Protein AF-A0AAW2NPC8-F1 (afdb_monomer)

Organism: Sesamum radiatum (NCBI:txid300843)

Foldseek 3Di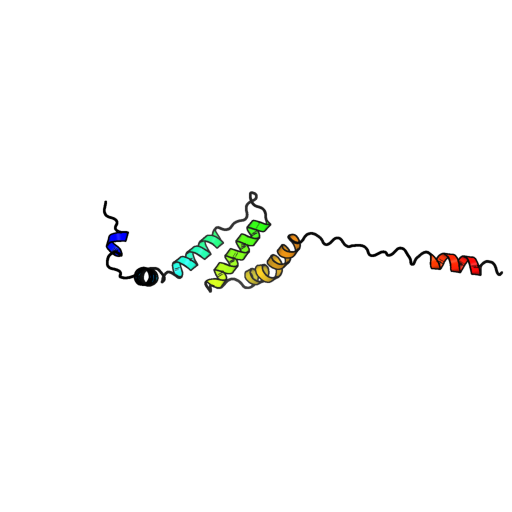:
DDPVVCVVCVPPPDPVSVVVVCCVVPVVPLVVQLVVLVVLQVPQDDDPVDDPLVSLVVNLVSVVSCVVSVHDDPPVVVCCSVPPVVVVSVVVPDDDDPPPPDPPPPPPPVVVVVVVVVVPPD

Sequence (122 aa):
MSNTLFDLFVNQKSAKEIWETLETRYGGDDAGRKKYVVGKWLQFHMTDDKPIMDQVHEYENLVADVLSEGMKMCDTLQANVFGEISPFLERVQKPPKTQEKGPELARTHQSHENRRSQSSQR

Solvent-accessible surface area (backbone atoms only — not comparable to full-atom values): 7739 Å² total; per-residue (Å²): 136,84,57,69,69,54,72,72,47,70,83,52,94,42,74,64,58,52,49,53,52,47,43,65,76,57,58,73,45,58,67,57,53,50,50,48,49,52,50,52,52,73,68,61,72,92,61,92,91,52,62,69,66,62,53,49,53,52,50,53,50,47,53,50,52,40,48,75,70,68,50,88,71,60,66,68,62,51,48,43,46,68,66,49,46,52,61,49,50,59,55,70,72,45,76,81,77,75,80,75,77,68,89,87,77,76,77,72,68,67,65,62,57,63,57,60,66,65,68,74,81,117

pLDDT: mean 76.2, std 15.43, range [43.0, 95.0]

Nearest PDB structures (foldseek):
  8i03-assembly1_H  TM=2.213E-01  e=5.599E+00  Schizosaccharomyces pombe

Structure (mmCIF, N/CA/C/O backbone):
data_AF-A0AAW2NPC8-F1
#
_entry.id   AF-A0AAW2NPC8-F1
#
loop_
_atom_site.group_PDB
_atom_site.id
_atom_site.type_symbol
_atom_site.label_atom_id
_atom_site.label_alt_id
_atom_site.label_comp_id
_atom_site.label_asym_id
_atom_site.label_entity_id
_atom_site.label_seq_id
_atom_site.pdbx_PDB_ins_code
_atom_site.Cartn_x
_atom_site.Cartn_y
_atom_site.Cartn_z
_atom_site.occupancy
_atom_site.B_iso_or_equiv
_atom_site.auth_seq_id
_atom_site.auth_comp_id
_atom_site.auth_asym_id
_atom_site.auth_atom_id
_atom_site.pdbx_PDB_model_num
ATOM 1 N N . MET A 1 1 ? -27.036 -23.422 20.590 1.00 61.53 1 MET A N 1
ATOM 2 C CA . MET A 1 1 ? -25.969 -22.710 19.861 1.00 61.53 1 MET A CA 1
ATOM 3 C C . MET A 1 1 ? -25.788 -21.369 20.545 1.00 61.53 1 MET A C 1
ATOM 5 O O . MET A 1 1 ? -26.733 -20.593 20.539 1.00 61.53 1 MET A O 1
ATOM 9 N N . SER A 1 2 ? -24.664 -21.140 21.221 1.00 76.75 2 SER A N 1
ATOM 10 C CA . SER A 1 2 ? -24.334 -19.821 21.771 1.00 76.75 2 SER A CA 1
ATOM 11 C C . SER A 1 2 ? -23.728 -18.969 20.661 1.00 76.75 2 SER A C 1
ATOM 13 O O . SER A 1 2 ? -22.869 -19.440 19.915 1.00 76.75 2 SER A O 1
ATOM 15 N N . ASN A 1 3 ? -24.201 -17.732 20.524 1.00 82.00 3 ASN A N 1
ATOM 16 C CA . ASN A 1 3 ? -23.611 -16.764 19.611 1.00 82.00 3 ASN A CA 1
ATOM 17 C C . ASN A 1 3 ? -22.650 -15.910 20.432 1.00 82.00 3 ASN A C 1
ATOM 19 O O . ASN A 1 3 ? -23.021 -14.871 20.963 1.00 82.00 3 ASN A O 1
ATOM 23 N N . THR A 1 4 ? -21.406 -16.369 20.542 1.00 82.75 4 THR A N 1
ATOM 24 C CA . THR A 1 4 ? -20.370 -15.752 21.383 1.00 82.75 4 THR A CA 1
ATOM 25 C C . THR A 1 4 ? -20.184 -14.265 21.081 1.00 82.75 4 THR A C 1
ATOM 27 O O . THR A 1 4 ? -19.882 -13.488 21.975 1.00 82.75 4 THR A O 1
ATOM 30 N N . LEU A 1 5 ? -20.396 -13.869 19.821 1.00 80.88 5 LEU A N 1
ATOM 31 C CA . LEU A 1 5 ? -20.368 -12.480 19.363 1.00 80.88 5 LEU A CA 1
ATOM 32 C C . LEU A 1 5 ? -21.550 -11.671 19.917 1.00 80.88 5 LEU A C 1
ATOM 34 O O . LEU A 1 5 ? -21.359 -10.560 20.396 1.00 80.88 5 LEU A O 1
ATOM 38 N N . PHE A 1 6 ? -22.756 -12.241 19.900 1.00 80.75 6 PHE A N 1
ATOM 39 C CA . PHE A 1 6 ? -23.941 -11.609 20.478 1.00 80.75 6 PHE A CA 1
ATOM 40 C C . PHE A 1 6 ? -23.770 -11.418 21.987 1.00 80.75 6 PHE A C 1
ATOM 42 O O . PHE A 1 6 ? -23.933 -10.306 22.476 1.00 80.75 6 PHE A O 1
ATOM 49 N N . ASP A 1 7 ? -23.335 -12.455 22.705 1.00 85.12 7 ASP A N 1
ATOM 50 C CA . ASP A 1 7 ? -23.136 -12.401 24.159 1.00 85.12 7 ASP A CA 1
ATOM 51 C C . ASP A 1 7 ? -22.074 -11.363 24.573 1.00 85.12 7 ASP A C 1
ATOM 53 O O . ASP A 1 7 ? -22.172 -10.757 25.640 1.00 85.12 7 ASP A O 1
ATOM 57 N N . LEU A 1 8 ? -21.076 -11.113 23.716 1.00 82.06 8 LEU A N 1
ATOM 58 C CA . LEU A 1 8 ? -20.023 -10.124 23.963 1.00 82.06 8 LEU A CA 1
ATOM 59 C C . LEU A 1 8 ? -20.520 -8.676 23.858 1.00 82.06 8 LEU A C 1
ATOM 61 O O . LEU A 1 8 ? -19.999 -7.795 24.542 1.00 82.06 8 LEU A O 1
ATOM 65 N N . PHE A 1 9 ? -21.500 -8.427 22.986 1.00 82.19 9 PHE A N 1
ATOM 66 C CA . PHE A 1 9 ? -21.930 -7.076 22.618 1.00 82.19 9 PHE A CA 1
ATOM 67 C C . PHE A 1 9 ? -23.367 -6.743 23.029 1.00 82.19 9 PHE A C 1
ATOM 69 O O . PHE A 1 9 ? -23.761 -5.586 22.925 1.00 82.19 9 PHE A O 1
ATOM 76 N N . VAL A 1 10 ? -24.132 -7.701 23.562 1.00 84.56 10 VAL A N 1
ATOM 77 C CA . VAL A 1 10 ? -25.529 -7.507 24.001 1.00 84.56 10 VAL A CA 1
ATOM 78 C C . VAL A 1 10 ? -25.685 -6.416 25.067 1.00 84.56 10 VAL A C 1
ATOM 80 O O . VAL A 1 10 ? -26.731 -5.784 25.161 1.00 84.56 10 VAL A O 1
ATOM 83 N N . ASN A 1 11 ? -24.632 -6.163 25.849 1.00 83.88 11 ASN A N 1
ATOM 84 C CA . ASN A 1 11 ? -24.623 -5.152 26.907 1.00 83.88 11 ASN A CA 1
ATOM 85 C C . ASN A 1 11 ? -24.173 -3.759 26.432 1.00 83.88 11 ASN A C 1
ATOM 87 O O . ASN A 1 11 ? -24.175 -2.821 27.231 1.00 83.88 11 ASN A O 1
ATOM 91 N N . GLN A 1 12 ? -23.765 -3.614 25.168 1.00 85.06 12 GLN A N 1
ATOM 92 C CA . GLN A 1 12 ? -23.350 -2.327 24.611 1.00 85.06 12 GLN A CA 1
ATOM 93 C C . GLN A 1 12 ? -24.569 -1.524 24.156 1.00 85.06 12 GLN A C 1
ATOM 95 O O . GLN A 1 12 ? -25.503 -2.062 23.561 1.00 85.06 12 GLN A O 1
ATOM 100 N N . LYS A 1 13 ? -24.575 -0.219 24.436 1.00 87.50 13 LYS A N 1
ATOM 101 C CA . LYS A 1 13 ? -25.760 0.638 24.272 1.00 87.50 13 LYS A CA 1
ATOM 102 C C . LYS A 1 13 ? -25.874 1.222 22.870 1.00 87.50 13 LYS A C 1
ATOM 104 O O . LYS A 1 13 ? -26.921 1.759 22.514 1.00 87.50 13 LYS A O 1
ATOM 109 N N . SER A 1 14 ? -24.811 1.141 22.071 1.00 89.62 14 SER A N 1
ATOM 110 C CA . SER A 1 14 ? -24.815 1.603 20.686 1.00 89.62 14 SER A CA 1
ATOM 111 C C . SER A 1 14 ? -23.791 0.877 19.814 1.00 89.62 14 SER A C 1
ATOM 113 O O . SER A 1 14 ? -22.769 0.385 20.291 1.00 89.62 14 SER A O 1
ATOM 115 N N . ALA A 1 15 ? -24.028 0.891 18.499 1.00 88.62 15 ALA A N 1
ATOM 116 C CA . ALA A 1 15 ? -23.052 0.429 17.511 1.00 88.62 15 ALA A CA 1
ATOM 117 C C . ALA A 1 15 ? -21.721 1.202 17.594 1.00 88.62 15 ALA A C 1
ATOM 119 O O . ALA A 1 15 ? -20.666 0.635 17.324 1.00 88.62 15 ALA A O 1
ATOM 120 N N . LYS A 1 16 ? -21.765 2.474 18.015 1.00 91.00 16 LYS A N 1
ATOM 121 C CA . LYS A 1 16 ? -20.579 3.312 18.207 1.00 91.00 16 LYS A CA 1
ATOM 122 C C . LYS A 1 16 ? -19.677 2.775 19.323 1.00 91.00 16 LYS A C 1
ATOM 124 O O . LYS A 1 16 ? -18.484 2.624 19.101 1.00 91.00 16 LYS A O 1
ATOM 129 N N . GLU A 1 17 ? -20.242 2.420 20.478 1.00 90.25 17 GLU A N 1
ATOM 130 C CA . GLU A 1 17 ? -19.478 1.843 21.600 1.00 90.25 17 GLU A CA 1
ATOM 131 C C . GLU A 1 17 ? -18.857 0.486 21.235 1.00 90.25 17 GLU A C 1
ATOM 133 O O . GLU A 1 17 ? -17.724 0.188 21.621 1.00 90.25 17 GLU A O 1
ATOM 138 N N . ILE A 1 18 ? -19.576 -0.332 20.456 1.00 89.62 18 ILE A N 1
ATOM 139 C CA . ILE A 1 18 ? -19.053 -1.596 19.918 1.00 89.62 18 ILE A CA 1
ATOM 140 C C . ILE A 1 18 ? -17.850 -1.322 19.008 1.00 89.62 18 ILE A C 1
ATOM 142 O O . ILE A 1 18 ? -16.805 -1.951 19.180 1.00 89.62 18 ILE A O 1
ATOM 146 N N . TRP A 1 19 ? -17.982 -0.376 18.072 1.00 88.19 19 TRP A N 1
ATOM 147 C CA . TRP A 1 19 ? -16.910 0.008 17.154 1.00 88.19 19 TRP A CA 1
ATOM 148 C C . TRP A 1 19 ? -15.676 0.538 17.894 1.00 88.19 19 TRP A C 1
ATOM 150 O O . TRP A 1 19 ? -14.588 0.013 17.689 1.00 88.19 19 TRP A O 1
ATOM 160 N N . G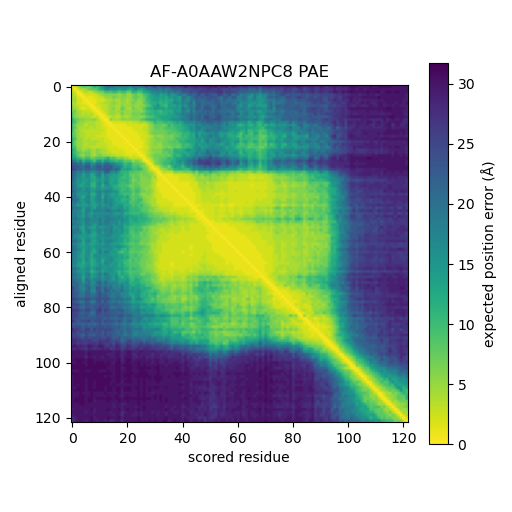LU A 1 20 ? -15.839 1.484 18.822 1.00 88.12 20 GLU A N 1
ATOM 161 C CA . GLU A 1 20 ? -14.736 2.047 19.618 1.00 88.12 20 GLU A CA 1
ATOM 162 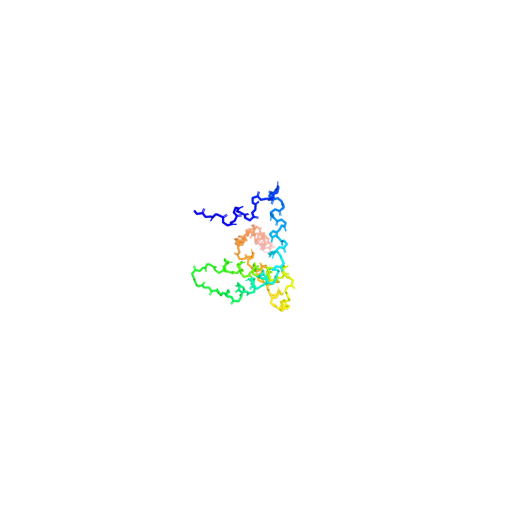C C . GLU A 1 20 ? -14.039 0.983 20.482 1.00 88.12 20 GLU A C 1
ATOM 164 O O . GLU A 1 20 ? -12.813 0.980 20.610 1.00 88.12 20 GLU A O 1
ATOM 169 N N . THR A 1 21 ? -14.799 0.037 21.048 1.00 86.69 21 THR A N 1
ATOM 170 C CA . THR A 1 21 ? -14.239 -1.089 21.815 1.00 86.69 21 THR A CA 1
ATOM 171 C C . THR A 1 21 ? -13.391 -1.993 20.921 1.00 86.69 21 THR A C 1
ATOM 173 O O . THR A 1 21 ? -12.297 -2.401 21.316 1.00 86.69 21 THR A O 1
ATOM 176 N N . LEU A 1 22 ? -13.880 -2.315 19.720 1.00 83.94 22 LEU A N 1
ATOM 177 C CA . LEU A 1 22 ? -13.155 -3.127 18.742 1.00 83.94 22 LEU A CA 1
ATOM 178 C C . LEU A 1 22 ? -11.906 -2.407 18.231 1.00 83.94 22 LEU A C 1
ATOM 180 O O . LEU A 1 22 ? -10.829 -2.995 18.207 1.00 83.94 22 LEU A O 1
ATOM 184 N N . GLU A 1 23 ? -12.031 -1.132 17.885 1.00 82.50 23 GLU A N 1
ATOM 185 C CA . GLU A 1 23 ? -10.936 -0.275 17.440 1.00 82.50 23 GLU A CA 1
ATOM 186 C C . GLU A 1 23 ? -9.875 -0.101 18.536 1.00 82.50 23 GLU A C 1
ATOM 188 O O . GLU A 1 23 ? -8.684 -0.173 18.264 1.00 82.50 23 GLU A O 1
ATOM 193 N N . THR A 1 24 ? -10.264 -0.007 19.805 1.00 83.94 24 THR A N 1
ATOM 194 C CA . THR A 1 24 ? -9.299 0.047 20.914 1.00 83.94 24 THR A CA 1
ATOM 195 C C . THR A 1 24 ? -8.585 -1.293 21.125 1.00 83.94 24 THR A C 1
ATOM 197 O O . THR A 1 24 ? -7.381 -1.324 21.374 1.00 83.94 24 THR A O 1
ATOM 200 N N . ARG A 1 25 ? -9.303 -2.424 21.035 1.00 80.94 25 ARG A N 1
ATOM 201 C CA . ARG A 1 25 ? -8.722 -3.764 21.258 1.00 80.94 25 ARG A CA 1
ATOM 202 C C . ARG A 1 25 ? -7.873 -4.269 20.096 1.00 80.94 25 ARG A C 1
ATOM 204 O O . ARG A 1 25 ? -6.937 -5.027 20.330 1.00 80.94 25 ARG A O 1
ATOM 211 N N . TYR A 1 26 ? -8.246 -3.915 18.870 1.00 73.62 26 TYR A N 1
ATOM 212 C CA . TYR A 1 26 ? -7.697 -4.496 17.642 1.00 73.62 26 TYR A CA 1
ATOM 213 C C . TYR A 1 26 ? -7.184 -3.447 16.649 1.00 73.62 26 TYR A C 1
ATOM 215 O O . TYR A 1 26 ? -6.397 -3.780 15.771 1.00 73.62 26 TYR A O 1
ATOM 223 N N . GLY A 1 27 ? -7.576 -2.179 16.781 1.00 68.75 27 GLY A N 1
ATOM 224 C CA . GLY A 1 27 ? -7.113 -1.088 15.914 1.00 68.75 27 GLY A CA 1
ATOM 225 C C . GLY A 1 27 ? -5.680 -0.635 16.198 1.00 68.75 27 GLY A C 1
ATOM 226 O O . GLY A 1 27 ? -5.098 0.070 15.381 1.00 68.75 27 GLY A O 1
ATOM 227 N N . GLY A 1 28 ? -5.078 -1.092 17.302 1.00 62.75 28 GLY A N 1
ATOM 228 C CA . GLY A 1 28 ? -3.654 -0.905 17.592 1.00 62.75 28 GLY A CA 1
ATOM 229 C C . GLY A 1 28 ? -2.710 -1.741 16.721 1.00 62.75 28 GLY A C 1
ATOM 230 O O . GLY A 1 28 ? -1.500 -1.533 16.783 1.00 62.75 28 GLY A O 1
ATOM 231 N N . ASP A 1 29 ? -3.220 -2.667 15.900 1.00 63.84 29 ASP A N 1
ATOM 232 C CA . ASP A 1 29 ? -2.380 -3.499 15.032 1.00 63.84 29 ASP A CA 1
ATOM 233 C C . ASP A 1 29 ? -2.023 -2.798 13.707 1.00 63.84 29 ASP A C 1
ATOM 235 O O . ASP A 1 29 ? -2.177 -3.331 12.607 1.00 63.84 29 ASP A O 1
ATOM 239 N N . ASP A 1 30 ? -1.498 -1.577 13.820 1.00 60.16 30 ASP A N 1
ATOM 240 C CA . ASP A 1 30 ? -0.748 -0.900 12.754 1.00 60.16 30 ASP A CA 1
ATOM 241 C C . ASP A 1 30 ? 0.413 -1.794 12.260 1.00 60.16 30 ASP A C 1
ATOM 243 O O . ASP A 1 30 ? 0.746 -1.830 11.076 1.00 60.16 30 ASP A O 1
ATOM 247 N N . ALA A 1 31 ? 0.967 -2.626 13.154 1.00 60.41 31 ALA A N 1
ATOM 248 C CA . ALA A 1 31 ? 1.935 -3.663 12.807 1.00 60.41 31 ALA A CA 1
ATOM 249 C C . ALA A 1 31 ? 1.342 -4.743 11.881 1.00 60.41 31 ALA A C 1
ATOM 251 O O . ALA A 1 31 ? 2.010 -5.162 10.936 1.00 60.41 31 ALA A O 1
ATOM 252 N N . GLY A 1 32 ? 0.102 -5.174 12.104 1.00 77.12 32 GLY A N 1
ATOM 253 C CA . GLY A 1 32 ? -0.624 -6.116 11.253 1.00 77.12 32 GLY A CA 1
ATOM 254 C C . GLY A 1 32 ? -0.890 -5.560 9.862 1.00 77.12 32 GLY A C 1
ATOM 255 O O . GLY A 1 32 ? -0.679 -6.263 8.873 1.00 77.12 32 GLY A O 1
ATOM 256 N N . ARG A 1 33 ? -1.260 -4.279 9.766 1.00 82.81 33 ARG A N 1
ATOM 257 C CA . ARG A 1 33 ? -1.458 -3.595 8.482 1.00 82.81 33 ARG A CA 1
ATOM 258 C C . ARG A 1 33 ? -0.153 -3.455 7.705 1.00 82.81 33 ARG A C 1
ATOM 260 O O . ARG A 1 33 ? -0.078 -3.907 6.565 1.00 82.81 33 ARG A O 1
ATOM 267 N N . LYS A 1 34 ? 0.908 -2.966 8.350 1.00 86.12 34 LYS A N 1
ATOM 268 C CA . LYS A 1 34 ? 2.263 -2.915 7.775 1.00 86.12 34 LYS A CA 1
ATOM 269 C C . LYS A 1 34 ? 2.741 -4.287 7.317 1.00 86.12 34 LYS A C 1
ATOM 271 O O . LYS A 1 34 ? 3.220 -4.438 6.197 1.00 86.12 34 LYS A O 1
ATOM 276 N N . LYS A 1 35 ? 2.565 -5.316 8.151 1.00 86.25 35 LYS A N 1
ATOM 277 C CA . LYS A 1 35 ? 2.924 -6.703 7.825 1.00 86.25 35 LYS A CA 1
ATOM 278 C C . LYS A 1 35 ? 2.119 -7.241 6.643 1.00 86.25 35 LYS A C 1
ATOM 280 O O . LYS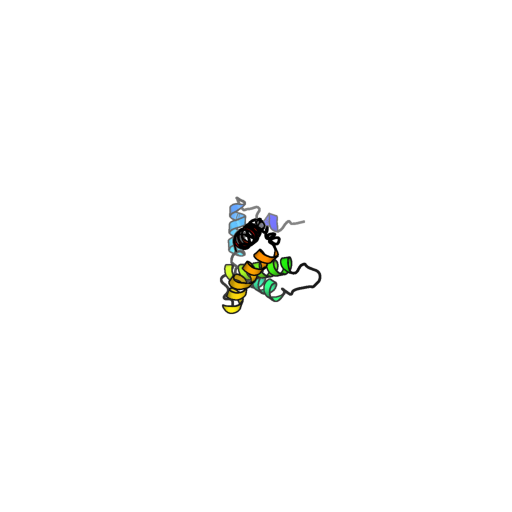 A 1 35 ? 2.675 -7.966 5.822 1.00 86.25 35 LYS A O 1
ATOM 285 N N . TYR A 1 36 ? 0.841 -6.887 6.543 1.00 88.19 36 TYR A N 1
ATOM 286 C CA . TYR A 1 36 ? -0.007 -7.253 5.414 1.00 88.19 36 TYR A CA 1
ATOM 287 C C . TYR A 1 36 ? 0.467 -6.590 4.116 1.00 88.19 36 TYR A C 1
ATOM 289 O O . TYR A 1 36 ? 0.693 -7.295 3.134 1.00 88.19 36 TYR A O 1
ATOM 297 N N . VAL A 1 37 ? 0.700 -5.274 4.127 1.00 90.75 37 VAL A N 1
ATOM 298 C CA . VAL A 1 37 ? 1.190 -4.513 2.964 1.00 90.75 37 VAL A CA 1
ATOM 299 C C . VAL A 1 37 ? 2.546 -5.045 2.491 1.00 90.75 37 VAL A C 1
ATOM 301 O O . VAL A 1 37 ? 2.704 -5.372 1.316 1.00 90.75 37 VAL A O 1
ATOM 304 N N . VAL A 1 38 ? 3.504 -5.239 3.405 1.00 88.56 38 VAL A N 1
ATOM 305 C CA . VAL A 1 38 ? 4.818 -5.826 3.080 1.00 88.56 38 VAL A CA 1
ATOM 306 C C . VAL A 1 38 ? 4.673 -7.249 2.543 1.00 88.56 38 VAL A C 1
ATOM 308 O O . VAL A 1 38 ? 5.333 -7.608 1.572 1.00 88.56 38 VAL A O 1
ATOM 311 N N . GLY A 1 39 ? 3.795 -8.063 3.134 1.00 91.38 39 GLY A N 1
ATOM 312 C CA . GLY A 1 39 ? 3.523 -9.419 2.660 1.00 91.38 39 GLY A CA 1
ATOM 313 C C . GLY A 1 39 ? 2.967 -9.444 1.235 1.00 91.38 39 GLY A C 1
ATOM 314 O O . GLY A 1 39 ? 3.423 -10.242 0.419 1.00 91.38 39 GLY A O 1
ATOM 315 N N . LYS A 1 40 ? 2.029 -8.545 0.916 1.00 92.81 40 LYS A N 1
ATOM 316 C CA . LYS A 1 40 ? 1.460 -8.388 -0.429 1.00 92.81 40 LYS A CA 1
ATOM 317 C C . LYS A 1 40 ? 2.508 -7.923 -1.435 1.00 92.81 40 LYS A C 1
ATOM 319 O O . LYS A 1 40 ? 2.590 -8.503 -2.512 1.00 92.81 40 LYS A O 1
ATOM 324 N N . TRP A 1 41 ? 3.334 -6.945 -1.066 1.00 89.44 41 TRP A N 1
ATOM 325 C CA . TRP A 1 41 ? 4.415 -6.452 -1.918 1.00 89.44 41 TRP A CA 1
ATOM 326 C C . TRP A 1 41 ? 5.473 -7.531 -2.199 1.00 89.44 41 TRP A C 1
ATOM 328 O O . TRP A 1 41 ? 5.861 -7.716 -3.345 1.00 89.44 41 TRP A O 1
ATOM 338 N N . LEU A 1 42 ? 5.882 -8.311 -1.191 1.00 89.69 42 LEU A N 1
ATOM 339 C CA . LEU A 1 42 ? 6.866 -9.393 -1.358 1.00 89.69 42 LEU A CA 1
ATOM 340 C C . LEU A 1 42 ? 6.353 -10.582 -2.183 1.00 89.69 42 LEU A C 1
ATOM 342 O O . LEU A 1 42 ? 7.151 -11.298 -2.781 1.00 89.69 42 LEU A O 1
ATOM 346 N N . GLN A 1 43 ? 5.044 -10.833 -2.179 1.00 93.94 43 GLN A N 1
ATOM 347 C CA . GLN A 1 43 ? 4.427 -11.904 -2.972 1.00 93.94 43 GLN A CA 1
ATOM 348 C C . GLN A 1 43 ? 4.109 -11.474 -4.407 1.00 93.94 43 GLN A C 1
ATOM 350 O O . GLN A 1 43 ? 3.817 -12.327 -5.253 1.00 93.94 43 GLN A O 1
ATOM 355 N N . PHE A 1 44 ? 4.139 -10.168 -4.681 1.00 92.31 44 PHE A N 1
ATOM 356 C CA . PHE A 1 44 ? 3.871 -9.643 -6.005 1.00 92.31 44 PHE A CA 1
ATOM 357 C C . PHE A 1 44 ? 4.948 -10.108 -6.984 1.00 92.31 44 PHE A C 1
ATOM 359 O O . PHE A 1 44 ? 6.146 -9.910 -6.786 1.00 92.31 44 PHE A O 1
ATOM 366 N N . HIS A 1 45 ? 4.496 -10.724 -8.064 1.00 91.69 45 HIS A N 1
ATOM 367 C CA . HIS A 1 45 ? 5.306 -11.066 -9.217 1.00 91.69 45 HIS A CA 1
ATOM 368 C C . HIS A 1 45 ? 4.439 -10.895 -10.456 1.00 91.69 45 HIS A C 1
ATOM 370 O O . HIS A 1 45 ? 3.221 -11.076 -10.395 1.00 91.69 45 HIS A O 1
ATOM 376 N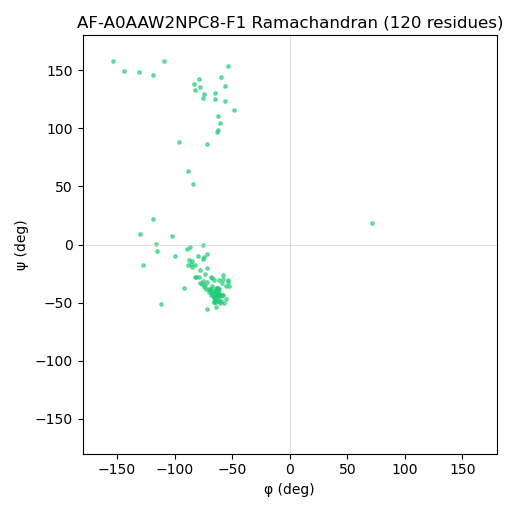 N . MET A 1 46 ? 5.075 -10.535 -11.567 1.00 92.38 46 MET A N 1
ATOM 377 C CA . MET A 1 46 ? 4.368 -10.443 -12.832 1.00 92.38 46 MET A CA 1
ATOM 378 C C . MET A 1 46 ? 4.163 -11.834 -13.437 1.00 92.38 46 MET A C 1
ATOM 380 O O . MET A 1 46 ? 5.039 -12.695 -13.344 1.00 92.38 46 MET A O 1
ATOM 384 N N . THR A 1 47 ? 3.010 -12.039 -14.056 1.00 93.69 47 THR A N 1
ATOM 385 C CA . THR A 1 47 ? 2.560 -13.295 -14.648 1.00 93.69 47 THR A CA 1
ATOM 386 C C . THR A 1 47 ? 2.054 -13.066 -16.076 1.00 93.69 47 THR A C 1
ATOM 388 O O . THR A 1 47 ? 1.528 -12.002 -16.402 1.00 93.69 47 THR A O 1
ATOM 391 N N . ASP A 1 48 ? 2.208 -14.058 -16.956 1.00 93.50 48 ASP A N 1
ATOM 392 C CA . ASP A 1 48 ? 1.839 -13.930 -18.380 1.00 93.50 48 ASP A CA 1
ATOM 393 C C . ASP A 1 48 ? 0.320 -13.999 -18.637 1.00 93.50 48 ASP A C 1
ATOM 395 O O . ASP A 1 48 ? -0.152 -13.704 -19.734 1.00 93.50 48 ASP A O 1
ATOM 399 N N . ASP A 1 49 ? -0.462 -14.403 -17.636 1.00 95.00 49 ASP A N 1
ATOM 400 C CA . ASP A 1 49 ? -1.919 -14.554 -17.706 1.00 95.00 49 ASP A CA 1
ATOM 401 C C . ASP A 1 49 ? -2.680 -13.225 -17.576 1.00 95.00 49 ASP A C 1
ATOM 403 O O . ASP A 1 49 ? -3.887 -13.183 -17.827 1.00 95.00 49 ASP A O 1
ATOM 407 N N . LYS A 1 50 ? -1.995 -12.134 -17.213 1.00 91.38 50 LYS A N 1
ATOM 408 C CA . LYS A 1 50 ? -2.591 -10.808 -17.018 1.00 91.38 50 LYS A CA 1
ATOM 409 C C . LYS A 1 50 ? -1.998 -9.770 -17.976 1.00 91.38 50 LYS A C 1
ATOM 411 O O . LYS A 1 50 ? -0.797 -9.792 -18.245 1.00 91.38 50 LYS A O 1
ATOM 416 N N . PRO A 1 51 ? -2.784 -8.783 -18.441 1.00 91.19 51 PRO A N 1
ATOM 417 C CA . PRO A 1 51 ? -2.241 -7.644 -19.173 1.00 91.19 51 PRO A CA 1
ATOM 418 C C . PRO A 1 51 ? -1.162 -6.922 -18.360 1.00 91.19 51 PRO A C 1
ATOM 420 O O . PRO A 1 51 ? -1.346 -6.656 -17.174 1.00 91.19 51 PRO A O 1
ATOM 423 N N . ILE A 1 52 ? -0.052 -6.557 -19.007 1.00 86.88 52 ILE A N 1
ATOM 424 C CA . ILE A 1 52 ? 1.064 -5.863 -18.343 1.00 86.88 52 ILE A CA 1
ATOM 425 C C . ILE A 1 52 ? 0.610 -4.579 -17.635 1.00 86.88 52 ILE A C 1
ATOM 427 O O . ILE A 1 52 ? 1.081 -4.277 -16.548 1.00 86.88 52 ILE A O 1
ATOM 431 N N . MET A 1 53 ? -0.356 -3.861 -18.213 1.00 85.94 53 MET A N 1
ATOM 432 C CA . MET A 1 53 ? -0.889 -2.622 -17.641 1.00 85.94 53 MET A CA 1
ATOM 433 C C . MET A 1 53 ? -1.554 -2.843 -16.283 1.00 85.94 53 MET A C 1
ATOM 435 O O . MET A 1 53 ? -1.267 -2.112 -15.340 1.00 85.94 53 MET A O 1
ATOM 439 N N . ASP A 1 54 ? -2.390 -3.873 -16.166 1.00 89.50 54 ASP A N 1
ATOM 440 C CA . ASP A 1 54 ? -3.100 -4.176 -14.921 1.00 89.50 54 ASP A CA 1
ATOM 441 C C . ASP A 1 54 ? -2.111 -4.539 -13.812 1.00 89.50 54 ASP A C 1
ATOM 443 O O . ASP A 1 54 ? -2.250 -4.113 -12.667 1.00 89.50 54 ASP A O 1
ATOM 447 N N . GLN A 1 55 ? -1.064 -5.279 -14.173 1.00 91.31 55 GLN A N 1
ATOM 448 C CA . GLN A 1 55 ? -0.015 -5.682 -13.245 1.00 91.31 55 GLN A CA 1
ATOM 449 C C . GLN A 1 55 ? 0.834 -4.499 -12.783 1.00 91.31 55 GLN A C 1
ATOM 451 O O . GLN A 1 55 ? 1.211 -4.431 -11.615 1.00 91.31 55 GLN A O 1
ATOM 456 N N . VAL A 1 56 ? 1.134 -3.547 -13.669 1.00 87.38 56 VAL A N 1
ATOM 457 C CA . VAL A 1 56 ? 1.884 -2.359 -13.259 1.00 87.38 56 VAL A CA 1
ATOM 458 C C . VAL A 1 56 ? 1.036 -1.455 -12.363 1.00 87.38 56 VAL A C 1
ATOM 460 O O . VAL A 1 56 ? 1.553 -0.973 -11.361 1.00 87.38 56 VAL A O 1
ATOM 463 N N . HIS A 1 57 ? -0.263 -1.301 -12.6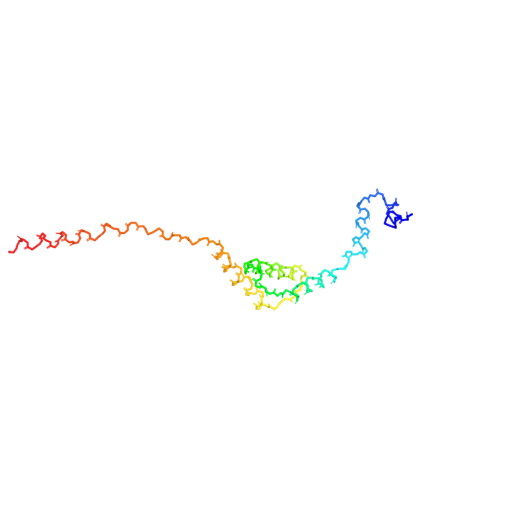30 1.00 87.88 57 HIS A N 1
ATOM 464 C CA . HIS A 1 57 ? -1.156 -0.589 -11.710 1.00 87.88 57 HIS A CA 1
ATOM 465 C C . HIS A 1 57 ? -1.267 -1.284 -10.345 1.00 87.88 57 HIS A C 1
ATOM 467 O O . HIS A 1 57 ? -1.290 -0.619 -9.310 1.00 87.88 57 HIS A O 1
ATOM 473 N N . GLU A 1 58 ? -1.291 -2.620 -10.310 1.00 91.38 58 GLU A N 1
ATOM 474 C CA . GLU A 1 58 ? -1.223 -3.382 -9.057 1.00 91.38 58 GLU A CA 1
ATOM 475 C C . GLU A 1 58 ? 0.078 -3.074 -8.292 1.00 91.38 58 GLU A C 1
ATOM 477 O O . GLU A 1 58 ? 0.039 -2.817 -7.089 1.00 91.38 58 GLU A O 1
ATOM 482 N N . TYR A 1 59 ? 1.21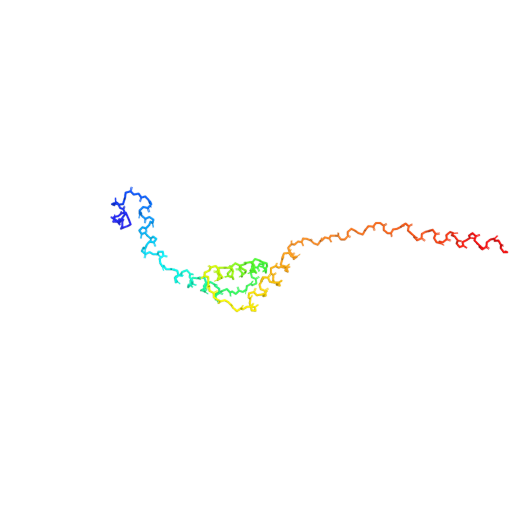6 -3.006 -8.989 1.00 89.38 59 TYR A N 1
ATOM 483 C CA . TYR A 1 59 ? 2.500 -2.636 -8.392 1.00 89.38 59 TYR A CA 1
ATOM 484 C C . TYR A 1 59 ? 2.537 -1.189 -7.874 1.00 89.38 59 TYR A C 1
ATOM 486 O O . TYR A 1 59 ? 2.996 -0.954 -6.756 1.00 89.38 59 TYR A O 1
ATOM 494 N N . GLU A 1 60 ? 2.034 -0.221 -8.645 1.00 87.81 60 GLU A N 1
ATOM 495 C CA . GLU A 1 60 ? 1.943 1.189 -8.236 1.00 87.81 60 GLU A CA 1
ATOM 496 C C . GLU A 1 60 ? 1.123 1.350 -6.951 1.00 87.81 60 GLU A C 1
ATOM 498 O O . GLU A 1 60 ? 1.549 2.048 -6.028 1.00 87.81 60 GLU A O 1
ATOM 503 N N . ASN A 1 61 ? -0.007 0.645 -6.852 1.00 90.44 61 ASN A N 1
ATOM 504 C CA . ASN A 1 61 ? -0.845 0.647 -5.655 1.00 90.44 61 ASN A CA 1
ATOM 505 C C . ASN A 1 61 ? -0.114 0.058 -4.444 1.00 90.44 61 ASN A C 1
ATOM 507 O O . ASN A 1 61 ? -0.157 0.640 -3.366 1.00 90.44 61 ASN A O 1
ATOM 511 N N . LEU A 1 62 ? 0.620 -1.047 -4.617 1.00 91.31 62 LEU A N 1
ATOM 512 C CA . LEU A 1 62 ? 1.408 -1.629 -3.526 1.00 91.31 62 LEU A CA 1
ATOM 513 C C . LEU A 1 62 ? 2.493 -0.666 -3.027 1.00 91.31 62 LEU A C 1
ATOM 515 O O . LEU A 1 62 ? 2.744 -0.590 -1.826 1.00 91.31 62 LEU A O 1
ATOM 519 N N . VAL A 1 63 ? 3.133 0.085 -3.925 1.00 89.06 63 VAL A N 1
ATOM 520 C CA . VAL A 1 63 ? 4.115 1.114 -3.549 1.00 89.06 63 VAL A CA 1
ATOM 521 C C . VAL A 1 63 ? 3.442 2.271 -2.812 1.00 89.06 63 VAL A C 1
ATOM 523 O O . VAL A 1 63 ? 3.972 2.737 -1.803 1.00 89.06 63 VAL A O 1
ATOM 526 N N . ALA A 1 64 ? 2.266 2.708 -3.264 1.00 88.94 64 ALA A N 1
ATOM 527 C CA . ALA A 1 64 ? 1.484 3.730 -2.576 1.00 88.94 64 ALA A CA 1
ATOM 528 C C . ALA A 1 64 ? 1.084 3.288 -1.156 1.00 88.94 64 ALA A C 1
ATOM 530 O O . ALA A 1 64 ? 1.287 4.057 -0.216 1.00 88.94 64 ALA A O 1
ATOM 531 N N . ASP A 1 65 ? 0.623 2.045 -0.987 1.00 90.31 65 ASP A N 1
ATOM 532 C CA . ASP A 1 65 ? 0.274 1.461 0.314 1.00 90.31 65 ASP A CA 1
ATOM 533 C C . ASP A 1 65 ? 1.492 1.404 1.250 1.00 90.31 65 ASP A C 1
ATOM 535 O O . ASP A 1 65 ? 1.406 1.741 2.432 1.00 90.31 65 ASP A O 1
ATOM 539 N N . VAL A 1 66 ? 2.667 1.019 0.733 1.00 89.00 66 VAL A N 1
ATOM 540 C CA . VAL A 1 66 ? 3.907 0.994 1.528 1.00 89.00 66 VAL A CA 1
ATOM 541 C C . VAL A 1 66 ? 4.228 2.388 2.078 1.00 89.00 66 VAL A C 1
ATOM 543 O O . VAL A 1 66 ? 4.583 2.541 3.251 1.00 89.00 66 VAL A O 1
ATOM 546 N N . LEU A 1 67 ? 4.075 3.415 1.244 1.00 88.00 67 LEU A N 1
ATOM 547 C CA . LEU A 1 67 ? 4.361 4.797 1.613 1.00 88.00 67 LEU A CA 1
ATOM 548 C C . LEU A 1 67 ? 3.295 5.393 2.541 1.00 88.00 67 LEU A C 1
ATOM 550 O O . LEU A 1 67 ? 3.656 6.132 3.458 1.00 88.00 67 LEU A O 1
ATOM 554 N N . SER A 1 68 ? 2.011 5.064 2.359 1.00 87.81 68 SER A N 1
ATOM 555 C CA . SER A 1 68 ? 0.929 5.551 3.230 1.00 87.81 68 SER A CA 1
ATOM 556 C C . SER A 1 68 ? 1.041 5.020 4.655 1.00 87.81 68 SER A C 1
ATOM 558 O O . SER A 1 68 ? 0.704 5.722 5.604 1.00 87.81 68 SER A O 1
ATOM 560 N N . GLU A 1 69 ? 1.58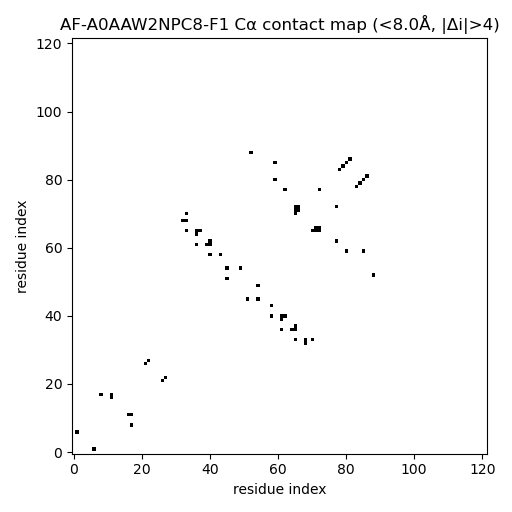8 3.816 4.816 1.00 87.69 69 GLU A N 1
ATOM 561 C CA . GLU A 1 69 ? 1.912 3.233 6.122 1.00 87.69 69 GLU A CA 1
ATOM 562 C C . GLU A 1 69 ? 3.172 3.851 6.767 1.00 87.69 69 GLU A C 1
ATOM 564 O O . GLU A 1 69 ? 3.586 3.462 7.863 1.00 87.69 69 GLU A O 1
ATOM 569 N N . GLY A 1 70 ? 3.823 4.814 6.105 1.00 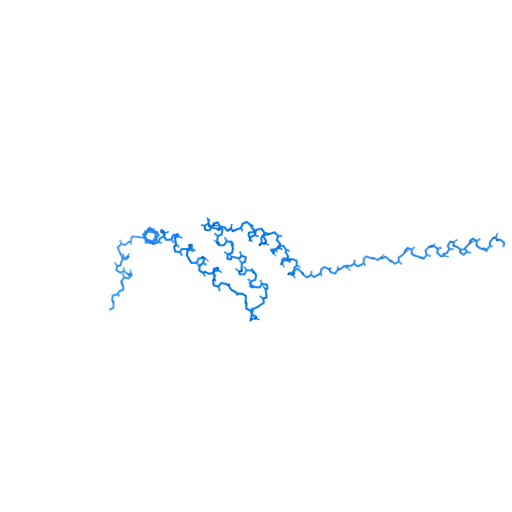83.94 70 GLY A N 1
ATOM 570 C CA . GLY A 1 70 ? 5.022 5.489 6.603 1.00 83.94 70 GLY A CA 1
ATOM 571 C C . GLY A 1 70 ? 6.273 4.607 6.594 1.00 83.94 70 GLY A C 1
ATOM 572 O O . GLY A 1 70 ? 7.241 4.894 7.305 1.00 83.94 70 GLY A O 1
ATOM 573 N N . MET A 1 71 ? 6.267 3.519 5.819 1.00 85.88 71 MET A N 1
ATOM 574 C CA . MET A 1 71 ? 7.432 2.656 5.665 1.00 85.88 71 MET A CA 1
ATOM 575 C C . MET A 1 71 ? 8.429 3.297 4.696 1.00 85.88 71 MET A C 1
ATOM 577 O O . MET A 1 71 ? 8.063 3.816 3.643 1.00 85.88 71 MET A O 1
ATOM 581 N N . LYS A 1 72 ? 9.717 3.267 5.053 1.00 83.12 72 LYS A N 1
ATOM 582 C CA . LYS A 1 72 ? 10.775 3.792 4.184 1.00 83.12 72 LYS A CA 1
ATOM 583 C C . LYS A 1 72 ? 11.024 2.820 3.035 1.00 83.12 72 LYS A C 1
ATOM 585 O O . LYS A 1 72 ? 11.328 1.653 3.276 1.00 83.12 72 LYS A O 1
ATOM 590 N N . MET A 1 73 ? 10.955 3.323 1.809 1.00 83.94 73 MET A N 1
ATOM 591 C CA . MET A 1 73 ? 11.348 2.609 0.596 1.00 83.94 73 MET A CA 1
ATOM 592 C C . MET A 1 73 ? 12.634 3.228 0.035 1.00 83.94 73 MET A C 1
ATOM 594 O O . MET A 1 73 ? 12.973 4.360 0.367 1.00 83.94 73 MET A O 1
ATOM 598 N N . CYS A 1 74 ? 13.389 2.484 -0.774 1.00 84.31 74 CYS A N 1
ATOM 599 C CA . CYS A 1 74 ? 14.581 3.031 -1.422 1.00 84.31 74 CYS A CA 1
ATOM 600 C C . CYS A 1 74 ? 14.188 4.145 -2.405 1.00 84.31 74 CYS A C 1
ATOM 602 O O . CYS A 1 74 ? 13.342 3.915 -3.272 1.00 84.31 74 CYS A O 1
ATOM 604 N N . ASP A 1 75 ? 14.851 5.302 -2.313 1.00 82.00 75 ASP A N 1
ATOM 605 C CA . ASP A 1 75 ? 14.591 6.478 -3.156 1.00 82.00 75 ASP A CA 1
ATOM 606 C C . ASP A 1 75 ? 14.619 6.150 -4.654 1.00 82.00 75 ASP A C 1
ATOM 608 O O . ASP A 1 75 ? 13.817 6.680 -5.414 1.00 82.00 75 ASP A O 1
ATOM 612 N N . THR A 1 76 ? 15.491 5.235 -5.092 1.00 83.25 76 THR A N 1
ATOM 613 C CA . THR A 1 76 ? 15.551 4.791 -6.493 1.00 83.25 76 THR A CA 1
ATOM 614 C C . THR A 1 76 ? 14.270 4.082 -6.924 1.00 83.25 76 THR A C 1
ATOM 616 O O . THR A 1 76 ? 13.746 4.353 -7.999 1.00 83.25 76 THR A O 1
ATOM 619 N N . LEU A 1 77 ? 13.730 3.191 -6.087 1.00 79.12 77 LEU A N 1
ATOM 620 C CA . LEU A 1 77 ? 12.479 2.493 -6.393 1.00 79.12 77 LEU A CA 1
ATOM 621 C C . LEU A 1 77 ? 11.302 3.471 -6.405 1.00 79.12 77 LEU A C 1
ATOM 623 O O . LEU A 1 77 ? 10.455 3.399 -7.291 1.00 79.12 77 LEU A O 1
ATOM 627 N N . GLN A 1 78 ? 11.288 4.416 -5.465 1.00 78.62 78 GLN A N 1
ATOM 628 C CA . GLN A 1 78 ? 10.269 5.454 -5.394 1.00 78.62 78 GLN A CA 1
ATOM 629 C C . GLN A 1 78 ? 10.319 6.381 -6.623 1.00 78.62 78 GLN A C 1
ATOM 631 O O . GLN A 1 78 ? 9.304 6.593 -7.284 1.00 78.62 78 GLN A O 1
ATOM 636 N N . ALA A 1 79 ? 11.502 6.887 -6.976 1.00 82.06 79 ALA A N 1
ATOM 637 C CA . ALA A 1 79 ? 11.706 7.771 -8.120 1.00 82.06 79 ALA A CA 1
ATOM 638 C C . ALA A 1 79 ? 11.359 7.096 -9.451 1.00 82.06 79 ALA A C 1
ATOM 640 O O . ALA A 1 79 ? 10.748 7.731 -10.305 1.00 82.06 79 ALA A O 1
ATOM 641 N N . ASN A 1 80 ? 11.681 5.813 -9.619 1.00 81.62 80 ASN A N 1
ATOM 642 C CA . ASN A 1 80 ? 11.357 5.091 -10.848 1.00 81.62 80 ASN A CA 1
ATOM 643 C C . ASN A 1 80 ? 9.842 4.904 -11.013 1.00 81.62 80 ASN A C 1
ATOM 645 O O . ASN A 1 80 ? 9.321 5.098 -12.110 1.00 81.62 80 ASN A O 1
ATOM 649 N N . VAL A 1 81 ? 9.123 4.580 -9.932 1.00 80.62 81 VAL A N 1
ATOM 650 C CA . VAL A 1 81 ? 7.661 4.408 -9.966 1.00 80.62 81 VAL A CA 1
ATOM 651 C C . VAL A 1 81 ? 6.964 5.721 -10.313 1.00 80.62 81 VAL A C 1
ATOM 653 O O . VAL A 1 81 ? 6.236 5.782 -11.301 1.00 80.62 81 VAL A O 1
ATOM 656 N N . PHE A 1 82 ? 7.248 6.790 -9.567 1.00 75.88 82 PHE A N 1
ATOM 657 C CA . PHE A 1 82 ? 6.571 8.076 -9.761 1.00 75.88 82 PHE A CA 1
ATOM 658 C C . PHE A 1 82 ? 7.088 8.879 -10.963 1.00 75.88 82 PHE A C 1
ATOM 660 O O . PHE A 1 82 ? 6.331 9.632 -11.572 1.00 75.88 82 PHE A O 1
ATOM 667 N N . GLY A 1 83 ? 8.376 8.772 -11.285 1.00 77.56 83 GLY A N 1
ATOM 668 C CA . GLY A 1 83 ? 9.036 9.605 -12.290 1.00 77.56 83 GLY A CA 1
ATOM 669 C C . GLY A 1 83 ? 9.035 9.008 -13.693 1.00 77.56 83 GLY A C 1
ATOM 670 O O . GLY A 1 83 ? 8.885 9.744 -14.669 1.00 77.56 83 GLY A O 1
ATOM 671 N N . GLU A 1 84 ? 9.186 7.691 -13.814 1.00 76.50 84 GLU A N 1
ATOM 672 C CA . GLU A 1 84 ? 9.347 7.039 -15.116 1.00 76.50 84 GLU A CA 1
ATOM 673 C C . GLU A 1 84 ? 8.138 6.184 -15.474 1.00 76.50 84 GLU A C 1
ATOM 675 O O . GLU A 1 84 ? 7.564 6.357 -16.550 1.00 76.50 84 GLU A O 1
ATOM 680 N N . ILE A 1 85 ? 7.723 5.306 -14.562 1.00 80.00 85 ILE A N 1
ATOM 681 C CA . ILE A 1 85 ? 6.709 4.283 -14.813 1.00 80.00 85 ILE A CA 1
ATOM 682 C C . ILE A 1 85 ? 5.317 4.917 -14.935 1.00 80.00 85 ILE A C 1
ATOM 684 O O . ILE A 1 85 ? 4.717 4.799 -16.003 1.00 80.00 85 ILE A O 1
ATOM 688 N N . SER A 1 86 ? 4.837 5.681 -13.946 1.00 78.38 86 SER A N 1
ATOM 689 C CA . SER A 1 86 ? 3.485 6.268 -14.016 1.00 78.38 86 SER A CA 1
ATOM 690 C C . SER A 1 86 ? 3.260 7.154 -15.256 1.00 78.38 86 SER A C 1
ATOM 692 O O . SER A 1 86 ? 2.314 6.903 -16.011 1.00 78.38 86 SER A O 1
ATOM 694 N N . PRO A 1 87 ? 4.138 8.128 -15.588 1.00 80.00 87 PRO A N 1
ATOM 695 C CA . PRO A 1 87 ? 3.949 8.949 -16.786 1.00 80.00 87 PRO A CA 1
ATOM 696 C C . PRO A 1 87 ? 4.103 8.163 -18.093 1.00 80.00 87 PRO A C 1
ATOM 698 O O . PRO A 1 87 ? 3.535 8.540 -19.121 1.00 80.00 87 PRO A O 1
ATOM 701 N N . PHE A 1 88 ? 4.914 7.100 -18.105 1.00 79.12 88 PHE A N 1
ATOM 702 C CA . PHE A 1 88 ? 5.065 6.237 -19.274 1.00 79.12 88 PHE A CA 1
ATOM 703 C C . PHE A 1 88 ? 3.776 5.471 -19.573 1.00 79.12 88 PHE A C 1
ATOM 705 O O . PHE A 1 88 ? 3.339 5.450 -20.724 1.00 79.12 88 PHE A O 1
ATOM 712 N N . LEU A 1 89 ? 3.127 4.923 -18.552 1.00 69.62 89 LEU A N 1
ATOM 713 C CA . LEU A 1 89 ? 1.902 4.139 -18.699 1.00 69.62 89 LEU A CA 1
ATOM 714 C C . LEU A 1 89 ? 0.702 4.990 -19.114 1.00 69.62 89 LEU A C 1
ATOM 716 O O . LEU A 1 89 ? -0.048 4.588 -20.004 1.00 69.62 89 LEU A O 1
ATOM 720 N N . GLU A 1 90 ? 0.565 6.205 -18.576 1.00 77.50 90 GLU A N 1
ATOM 721 C CA . GLU A 1 90 ? -0.469 7.149 -19.028 1.00 77.50 90 GLU A CA 1
ATOM 722 C C . GLU A 1 90 ? -0.350 7.476 -20.526 1.00 77.50 90 GLU A C 1
ATOM 724 O O . GLU A 1 90 ? -1.353 7.708 -21.211 1.00 77.50 90 GLU A O 1
ATOM 729 N N . ARG A 1 91 ? 0.879 7.500 -21.061 1.00 78.25 91 ARG A N 1
ATOM 730 C CA . ARG A 1 91 ? 1.117 7.701 -22.497 1.00 78.25 91 ARG A CA 1
ATOM 731 C C . ARG A 1 91 ? 0.738 6.478 -23.320 1.00 78.25 91 ARG A C 1
ATOM 733 O O . ARG A 1 91 ? 0.200 6.661 -24.405 1.00 78.25 91 ARG A O 1
ATOM 740 N N . VAL A 1 92 ? 1.004 5.271 -22.821 1.00 74.81 92 VAL A N 1
ATOM 741 C CA . VAL A 1 92 ? 0.650 4.014 -23.502 1.00 74.81 92 VAL A CA 1
ATOM 742 C C . VAL A 1 92 ? -0.868 3.826 -23.562 1.00 74.81 92 VAL A C 1
ATOM 744 O O . VAL A 1 92 ? -1.384 3.338 -24.564 1.00 74.81 92 VAL A O 1
ATOM 747 N N . GLN A 1 93 ? -1.599 4.254 -22.530 1.00 70.94 93 GLN A N 1
ATOM 748 C CA . GLN A 1 93 ? -3.056 4.119 -22.485 1.00 70.94 93 GLN A CA 1
ATOM 749 C C . GLN A 1 93 ? -3.793 5.169 -23.335 1.00 70.94 93 GLN A C 1
ATOM 751 O O . GLN A 1 93 ? -4.932 4.944 -23.751 1.00 70.94 93 GLN A O 1
ATOM 756 N N . LYS A 1 94 ? -3.161 6.310 -23.643 1.00 72.81 94 LYS A N 1
ATOM 757 C CA . LYS A 1 94 ? -3.730 7.284 -24.583 1.00 72.81 94 LYS A CA 1
ATOM 758 C C . LYS A 1 94 ? -3.605 6.767 -26.022 1.00 72.81 94 LYS A C 1
ATOM 760 O O . LYS A 1 94 ? -2.500 6.438 -26.450 1.00 72.81 94 LYS A O 1
ATOM 765 N N . PRO A 1 95 ? -4.696 6.762 -26.814 1.00 59.97 95 PRO A N 1
ATOM 766 C CA . PRO A 1 95 ? -4.605 6.417 -28.225 1.00 59.97 95 PRO A CA 1
ATOM 767 C C . PRO A 1 95 ? -3.650 7.392 -28.930 1.00 59.97 95 PRO A C 1
ATOM 769 O O . PRO A 1 95 ? -3.628 8.582 -28.580 1.00 59.97 95 PRO A O 1
ATOM 772 N N . PRO A 1 96 ? -2.858 6.929 -29.915 1.00 60.47 96 PRO A N 1
ATOM 773 C CA . PRO A 1 96 ? -1.952 7.804 -30.640 1.00 60.47 96 PRO A CA 1
ATOM 774 C C . PRO A 1 96 ? -2.762 8.945 -31.251 1.00 60.47 96 PRO A C 1
ATOM 776 O O . PRO A 1 96 ? -3.713 8.717 -31.999 1.00 60.47 96 PRO A O 1
ATOM 779 N N . LYS A 1 97 ? -2.402 10.192 -30.926 1.00 57.78 97 LYS A N 1
ATOM 780 C CA . LYS A 1 97 ? -2.952 11.344 -31.636 1.00 57.78 97 LYS A CA 1
ATOM 781 C C . LYS A 1 97 ? -2.512 11.218 -33.089 1.00 57.78 97 LYS A C 1
ATOM 783 O O . LYS A 1 97 ? -1.324 11.356 -33.380 1.00 57.78 97 LYS A O 1
ATOM 788 N N . THR A 1 98 ? -3.460 10.946 -33.982 1.00 46.78 98 THR A N 1
ATOM 789 C CA . THR A 1 98 ? -3.274 11.098 -35.423 1.00 46.78 98 THR A CA 1
ATOM 790 C C . THR A 1 98 ? -2.669 12.475 -35.649 1.00 46.78 98 THR A C 1
ATOM 792 O O . THR A 1 98 ? -3.281 13.485 -35.300 1.00 46.78 98 THR A O 1
ATOM 795 N N . GLN A 1 99 ? -1.444 12.531 -36.173 1.00 45.59 99 GLN A N 1
ATOM 796 C CA . GLN A 1 99 ? -0.939 13.768 -36.746 1.00 45.59 99 GLN A CA 1
ATOM 797 C C . GLN A 1 99 ? -1.844 14.072 -37.935 1.00 45.59 99 GLN A C 1
ATOM 799 O O . GLN A 1 99 ? -1.678 13.506 -39.016 1.00 45.59 99 GLN A O 1
ATOM 804 N N . GLU A 1 100 ? -2.842 14.922 -37.722 1.00 49.38 100 GLU A N 1
ATOM 805 C CA . GLU A 1 100 ? -3.526 15.585 -38.816 1.00 49.38 100 GLU A CA 1
ATOM 806 C C . GLU A 1 100 ? -2.452 16.427 -39.509 1.00 49.38 100 GLU A C 1
ATOM 808 O O . GLU A 1 100 ? -2.030 17.474 -39.013 1.00 49.38 100 GLU A O 1
ATOM 813 N N . LYS A 1 101 ? -1.897 15.907 -40.609 1.00 46.72 101 LYS A N 1
ATOM 814 C CA . LYS A 1 101 ? -1.048 16.704 -41.487 1.00 46.72 101 LYS A CA 1
ATOM 815 C C . LYS A 1 101 ? -1.928 17.841 -41.996 1.00 46.72 101 LYS A C 1
ATOM 817 O O . LYS A 1 101 ? -2.792 17.616 -42.840 1.00 46.72 101 LYS A O 1
ATOM 822 N N . GLY A 1 102 ? -1.731 19.041 -41.452 1.00 50.66 102 GLY A N 1
ATOM 823 C CA . GLY A 1 102 ? -2.333 20.257 -41.990 1.00 50.66 102 GLY A CA 1
ATOM 824 C C . GLY A 1 102 ? -2.002 20.396 -43.484 1.00 50.66 102 GLY A C 1
ATOM 825 O O . GLY A 1 102 ? -0.988 19.854 -43.935 1.00 50.66 102 GLY A O 1
ATOM 826 N N . PRO A 1 103 ? -2.843 21.082 -44.277 1.00 47.84 103 PRO A N 1
ATOM 827 C CA . PRO A 1 103 ? -2.745 21.064 -45.731 1.00 47.84 103 PRO A CA 1
ATOM 828 C C . PRO A 1 103 ? -1.524 21.861 -46.213 1.00 47.84 103 PRO A C 1
ATOM 830 O O . PRO A 1 103 ? -1.607 23.035 -46.563 1.00 47.84 103 PRO A O 1
ATOM 833 N N . GLU A 1 104 ? -0.367 21.210 -46.272 1.00 51.88 104 GLU A N 1
ATOM 834 C CA . GLU A 1 104 ? 0.845 21.711 -46.919 1.00 51.88 104 GLU A CA 1
ATOM 835 C C . GLU A 1 104 ? 0.838 21.309 -48.402 1.00 51.88 104 GLU A C 1
ATOM 837 O O . GLU A 1 104 ? 1.646 20.512 -48.864 1.00 51.88 104 GLU A O 1
ATOM 842 N N . LEU A 1 105 ? -0.138 21.818 -49.161 1.00 54.03 105 LEU A N 1
ATOM 843 C CA . LEU A 1 105 ? -0.259 21.516 -50.597 1.00 54.03 105 LEU A CA 1
ATOM 844 C C . LEU A 1 105 ? -0.419 22.746 -51.497 1.00 54.03 105 LEU A C 1
ATOM 846 O O . LEU A 1 105 ? -0.611 22.601 -52.698 1.00 54.03 105 LEU A O 1
ATOM 850 N N . ALA A 1 106 ? -0.259 23.964 -50.970 1.00 50.84 106 ALA A N 1
ATOM 851 C CA . ALA A 1 106 ? -0.494 25.182 -51.757 1.00 50.84 106 ALA A CA 1
ATOM 852 C C . ALA A 1 106 ? 0.732 26.083 -52.002 1.00 50.84 106 ALA A C 1
ATOM 854 O O . ALA A 1 106 ? 0.585 27.112 -52.654 1.00 50.84 106 ALA A O 1
ATOM 855 N N . ARG A 1 107 ? 1.946 25.750 -51.529 1.00 48.78 107 ARG A N 1
ATOM 856 C CA . ARG A 1 107 ? 3.120 26.641 -51.713 1.00 48.78 107 ARG A CA 1
ATOM 857 C C . ARG A 1 107 ? 4.069 26.280 -52.855 1.00 48.78 107 ARG A C 1
ATOM 859 O O . ARG A 1 107 ? 4.896 27.110 -53.221 1.00 48.78 107 ARG A O 1
ATOM 866 N N . THR A 1 108 ? 3.926 25.117 -53.484 1.00 52.72 108 THR A N 1
ATOM 867 C CA . THR A 1 108 ? 4.891 24.681 -54.512 1.00 52.72 108 THR A CA 1
ATOM 868 C C . THR A 1 108 ? 4.540 25.153 -55.929 1.00 52.72 108 THR A C 1
ATOM 870 O O . THR A 1 108 ? 5.416 25.209 -56.789 1.00 52.72 108 THR A O 1
ATOM 873 N N . HIS A 1 109 ? 3.296 25.570 -56.191 1.00 51.19 109 HIS A N 1
ATOM 874 C CA . HIS A 1 109 ? 2.864 25.910 -57.554 1.00 51.19 109 HIS A CA 1
ATOM 875 C C . HIS A 1 109 ? 3.189 27.343 -58.003 1.00 51.19 109 HIS A C 1
ATOM 877 O O . HIS A 1 109 ? 3.308 27.581 -59.201 1.00 51.19 109 HIS A O 1
ATOM 883 N N . GLN A 1 110 ? 3.447 28.282 -57.086 1.00 50.53 110 GLN A N 1
ATOM 884 C CA . GLN A 1 110 ? 3.703 29.678 -57.474 1.00 50.53 110 GLN A CA 1
ATOM 885 C C . GLN A 1 110 ? 5.157 29.947 -57.916 1.00 50.53 110 GLN A C 1
ATOM 887 O O . GLN A 1 110 ? 5.433 30.930 -58.601 1.00 50.53 110 GLN A O 1
ATOM 892 N N . SER A 1 111 ? 6.098 29.056 -57.580 1.00 50.44 111 SER A N 1
ATOM 893 C CA . SER A 1 111 ? 7.512 29.199 -57.971 1.00 50.44 111 SER A CA 1
ATOM 894 C C . SER A 1 111 ? 7.771 28.792 -59.431 1.00 50.44 111 SER A C 1
ATOM 896 O O . SER A 1 111 ? 8.661 29.335 -60.090 1.00 50.44 111 SER A O 1
ATOM 898 N N . HIS A 1 112 ? 6.964 27.876 -59.979 1.00 51.84 112 HIS A N 1
ATOM 899 C CA . HIS A 1 112 ? 7.152 27.383 -61.347 1.00 51.84 112 HIS A CA 1
ATOM 900 C C . HIS A 1 112 ? 6.571 28.302 -62.429 1.00 51.84 112 HIS A C 1
ATOM 902 O O . HIS A 1 112 ? 7.118 28.350 -63.532 1.00 51.84 112 HIS A O 1
ATOM 908 N N . GLU A 1 113 ? 5.530 29.077 -62.123 1.00 49.06 113 GLU A N 1
ATOM 909 C CA . GLU A 1 113 ? 4.975 30.052 -63.073 1.00 49.06 113 GLU A CA 1
ATOM 910 C C . GLU A 1 113 ? 5.881 31.275 -63.239 1.00 49.06 113 GLU A C 1
ATOM 912 O O . GLU A 1 113 ? 6.068 31.766 -64.353 1.00 49.06 113 GLU A O 1
ATOM 917 N N . ASN A 1 114 ? 6.560 31.700 -62.169 1.00 44.06 114 ASN A N 1
ATOM 918 C CA . ASN A 1 114 ? 7.405 32.892 -62.218 1.00 44.06 114 ASN A CA 1
ATOM 919 C C . ASN A 1 114 ? 8.708 32.688 -63.023 1.00 44.06 114 ASN A C 1
ATOM 921 O O . ASN A 1 114 ? 9.298 33.653 -63.505 1.00 44.06 114 ASN A O 1
ATOM 925 N N . ARG A 1 115 ? 9.148 31.434 -63.231 1.00 50.81 115 ARG A N 1
ATOM 926 C CA . ARG A 1 115 ? 10.293 31.124 -64.111 1.00 50.81 115 ARG A CA 1
ATOM 927 C C . ARG A 1 115 ? 9.933 31.056 -65.595 1.00 50.81 115 ARG A C 1
ATOM 929 O O . ARG A 1 115 ? 10.804 31.330 -66.415 1.00 50.81 115 ARG A O 1
ATOM 936 N N . ARG A 1 116 ? 8.690 30.715 -65.961 1.00 51.34 116 ARG A N 1
ATOM 937 C CA . ARG A 1 116 ? 8.272 30.673 -67.378 1.00 51.34 116 ARG A CA 1
ATOM 938 C C . ARG A 1 116 ? 8.044 32.064 -67.965 1.00 51.34 116 ARG A C 1
ATOM 940 O O . ARG A 1 116 ? 8.326 32.266 -69.140 1.00 51.34 116 ARG A O 1
ATOM 947 N N . SER A 1 117 ? 7.617 33.030 -67.156 1.00 50.94 117 SER A N 1
ATOM 948 C CA . SER A 1 117 ? 7.378 34.399 -67.631 1.00 50.94 117 SER A CA 1
ATOM 949 C C . SER A 1 117 ? 8.666 35.187 -67.911 1.00 50.94 117 SER A C 1
ATOM 951 O O . SER A 1 117 ? 8.659 36.074 -68.757 1.00 50.94 117 SER A O 1
ATOM 953 N N . GLN A 1 118 ? 9.792 34.850 -67.266 1.00 54.09 118 GLN A N 1
ATOM 954 C CA . GLN A 1 118 ? 11.071 35.548 -67.482 1.00 54.09 118 GLN A CA 1
ATOM 955 C C . GLN A 1 118 ? 11.890 35.012 -68.668 1.00 54.09 118 GLN A C 1
ATOM 957 O O . GLN A 1 118 ? 12.776 35.711 -69.155 1.00 54.09 118 GLN A O 1
ATOM 962 N N . SER A 1 119 ? 11.603 33.806 -69.175 1.00 53.44 119 SER A N 1
ATOM 963 C CA . SER A 1 119 ? 12.330 33.240 -70.324 1.00 53.44 119 SER A CA 1
ATOM 964 C C . SER A 1 119 ? 11.766 33.649 -71.689 1.00 53.44 119 SER A C 1
ATOM 966 O O . SER A 1 119 ? 12.323 33.243 -72.700 1.00 53.44 119 SER A O 1
ATOM 968 N N . SER A 1 120 ? 10.669 34.415 -71.739 1.00 50.91 120 SER A N 1
ATOM 969 C CA . SER A 1 120 ? 10.009 34.823 -72.992 1.00 50.91 120 SER A CA 1
ATOM 970 C C . SER A 1 120 ? 10.303 36.274 -73.416 1.00 50.91 120 SER A C 1
ATOM 972 O O . SER A 1 120 ? 9.686 36.761 -74.360 1.00 50.91 120 SER A O 1
ATOM 974 N N . GLN A 1 121 ? 11.220 36.972 -72.733 1.00 54.84 121 GLN A N 1
ATOM 975 C CA . GLN A 1 121 ? 11.638 38.352 -73.047 1.00 54.84 121 GLN A CA 1
ATOM 976 C C . GLN A 1 121 ? 13.135 38.483 -73.406 1.00 54.84 121 GLN A C 1
ATOM 978 O O . GLN A 1 121 ? 13.699 39.570 -73.288 1.00 54.84 121 GLN A O 1
ATOM 983 N N . ARG A 1 122 ? 13.793 37.403 -73.843 1.00 43.00 122 ARG A N 1
ATOM 984 C CA . ARG A 1 122 ? 15.139 37.462 -74.436 1.00 43.00 122 ARG A CA 1
ATOM 985 C C . ARG A 1 122 ? 15.111 37.104 -75.908 1.00 43.00 122 ARG A C 1
ATOM 987 O O . ARG A 1 122 ? 14.386 36.144 -76.242 1.00 43.00 122 ARG A O 1
#

Mean predicted aligned error: 16.25 Å

Secondary structure (DSSP, 8-state):
---HHHHHHTT-S-HHHHHHHHHHHHTTTHHHHHHHHHHHHHH----TTS-HHHHHHHHHHHHHHHHHTT----HHHHHIIIIIIHHHHHHHHSPP---------SSSSHHHHHHHHHTT--

InterPro domains:
  IPR061502 Copia/RE1/RE2-like, N-terminal domain [PF14223] (1-79)

Radius of gyration: 32.56 Å; Cα contacts (8 Å, |Δi|>4): 36; chains: 1; bounding box: 42×61×101 Å